Protein AF-M5Q1V8-F1 (afdb_monomer)

Radius of gyration: 12.37 Å; Cα contacts (8 Å, |Δi|>4): 98; chains: 1; bounding box: 28×25×30 Å

Solvent-accessible surface area (backbone atoms only — not comparable to full-atom values): 5813 Å² total; per-residue (Å²): 91,60,54,45,71,62,53,47,55,48,52,55,39,48,74,71,64,39,66,82,48,52,65,60,48,53,49,46,32,58,75,31,59,46,58,69,89,71,67,62,77,78,39,47,67,57,49,54,59,40,64,73,35,61,69,54,38,71,69,47,52,73,68,57,33,35,47,47,48,31,49,45,58,55,45,23,77,81,41,76,62,42,51,62,51,29,46,77,68,43,42,46,52,42,37,52,55,45,48,46,72,75,43,124

Sequence (104 aa):
MIPRNVLRKHIEALEQGRLMAIPELVEDLKRHQSLDFFDWAAWHKEAFRLLAEQKLIGEADRGTTIRLMTFLVRSDQYRPGTLSRAVRKGSFLAVLRRLEHFLS

Foldseek 3Di:
DQALVRLVVLLVCLVVVNPVCVVVVLVSCVVVVLADDDDLVVCVVVLVVCLVDLVSLLVDDLVRLNHNQNNQSVVCVVPPCSVVVSSVVCNNSSSSVSNSVVHD

Structure (mmCIF, N/CA/C/O backbone):
data_AF-M5Q1V8-F1
#
_entry.id   AF-M5Q1V8-F1
#
loop_
_atom_site.group_PDB
_atom_site.id
_atom_site.type_symbol
_atom_site.label_atom_id
_atom_site.label_alt_id
_atom_site.label_comp_id
_atom_site.label_asym_id
_atom_site.label_entity_id
_atom_site.label_seq_id
_atom_site.pdbx_PDB_ins_code
_atom_site.Cartn_x
_atom_site.Cartn_y
_atom_site.Cartn_z
_atom_site.occupancy
_atom_site.B_iso_or_equiv
_atom_site.auth_seq_id
_atom_site.auth_comp_id
_atom_site.auth_asym_id
_atom_site.auth_atom_id
_atom_site.pdbx_PDB_model_num
ATOM 1 N N . MET A 1 1 ? -0.887 -14.396 1.998 1.00 87.25 1 MET A N 1
ATOM 2 C CA . MET A 1 1 ? -1.488 -13.049 1.874 1.00 87.25 1 MET A CA 1
ATOM 3 C C . MET A 1 1 ? -1.970 -12.593 3.242 1.00 87.25 1 MET A C 1
ATOM 5 O O . MET A 1 1 ? -2.426 -13.435 4.009 1.00 87.25 1 MET A O 1
ATOM 9 N N . ILE A 1 2 ? -1.812 -11.307 3.566 1.00 95.75 2 ILE A N 1
ATOM 10 C CA . ILE A 1 2 ? -2.154 -10.718 4.868 1.00 95.75 2 ILE A CA 1
ATOM 11 C C . ILE A 1 2 ? -3.644 -10.933 5.192 1.00 95.75 2 ILE A C 1
ATOM 13 O O . ILE A 1 2 ? -4.478 -10.709 4.313 1.00 95.75 2 ILE A O 1
ATOM 17 N N . PRO A 1 3 ? -4.004 -11.378 6.412 1.00 96.81 3 PRO A N 1
ATOM 18 C CA . PRO A 1 3 ? -5.401 -11.516 6.809 1.00 96.81 3 PRO A CA 1
ATOM 19 C C . PRO A 1 3 ? -6.139 -1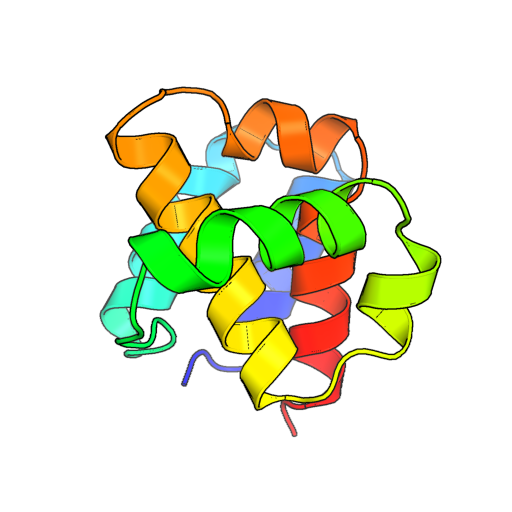0.173 6.795 1.00 96.81 3 PRO A C 1
ATOM 21 O O . PRO A 1 3 ? -5.584 -9.141 7.180 1.00 96.81 3 PRO A O 1
ATOM 24 N N . ARG A 1 4 ? -7.418 -10.185 6.401 1.00 96.75 4 ARG A N 1
ATOM 25 C CA . ARG A 1 4 ? -8.239 -8.971 6.274 1.00 96.75 4 ARG A CA 1
ATOM 26 C C . ARG A 1 4 ? -8.334 -8.169 7.571 1.00 96.75 4 ARG A C 1
ATOM 28 O O . ARG A 1 4 ? -8.186 -6.954 7.550 1.00 96.75 4 ARG A O 1
ATOM 35 N N . ASN A 1 5 ? -8.562 -8.842 8.698 1.00 97.06 5 ASN A N 1
ATOM 36 C CA . ASN A 1 5 ? -8.654 -8.211 10.017 1.00 97.06 5 ASN A CA 1
ATOM 37 C C . ASN A 1 5 ? -7.339 -7.527 10.429 1.00 97.06 5 ASN A C 1
ATOM 39 O O . ASN A 1 5 ? -7.369 -6.443 11.007 1.00 97.06 5 ASN A O 1
ATOM 43 N N . VAL A 1 6 ? -6.195 -8.129 10.090 1.00 97.56 6 VAL A N 1
ATOM 44 C CA . VAL A 1 6 ? -4.870 -7.543 10.336 1.00 97.56 6 VAL A CA 1
ATOM 45 C C . VAL A 1 6 ? -4.671 -6.304 9.465 1.00 97.56 6 VAL A C 1
ATOM 47 O O . VAL A 1 6 ? -4.296 -5.252 9.975 1.00 97.56 6 VAL A O 1
ATOM 50 N N . LEU A 1 7 ? -4.988 -6.383 8.167 1.00 97.75 7 LEU A N 1
ATOM 51 C CA . LEU A 1 7 ? -4.899 -5.227 7.272 1.00 97.75 7 LEU A CA 1
ATOM 52 C C . LEU A 1 7 ? -5.817 -4.079 7.725 1.00 97.75 7 LEU A C 1
ATOM 54 O O . LEU A 1 7 ? -5.385 -2.928 7.751 1.00 97.75 7 LEU A O 1
ATOM 58 N N . ARG A 1 8 ? -7.057 -4.389 8.122 1.00 97.94 8 ARG A N 1
ATOM 59 C CA . ARG A 1 8 ? -8.035 -3.400 8.594 1.00 97.94 8 ARG A CA 1
ATOM 60 C C . ARG A 1 8 ? -7.551 -2.650 9.835 1.00 97.94 8 ARG A C 1
ATOM 62 O O . ARG A 1 8 ? -7.618 -1.426 9.845 1.00 97.94 8 ARG A O 1
ATOM 69 N N . LYS A 1 9 ? -6.973 -3.351 10.820 1.00 98.00 9 LYS A N 1
ATOM 70 C CA . LYS A 1 9 ? -6.345 -2.729 12.005 1.00 98.00 9 LYS A CA 1
ATOM 71 C C . LYS A 1 9 ? -5.323 -1.657 11.599 1.00 98.00 9 LYS A C 1
ATOM 73 O O . LYS A 1 9 ? -5.290 -0.573 12.182 1.00 98.00 9 LYS A O 1
ATOM 78 N N . HIS A 1 10 ? -4.492 -1.948 10.597 1.00 98.25 10 HIS A N 1
ATOM 79 C CA . HIS A 1 10 ? -3.490 -1.002 10.098 1.00 98.25 10 HIS A CA 1
ATOM 80 C C . HIS A 1 10 ? -4.113 0.178 9.353 1.00 98.25 10 HIS A C 1
ATOM 82 O O . HIS A 1 10 ? -3.680 1.311 9.552 1.00 98.25 10 HIS A O 1
ATOM 88 N N . ILE A 1 11 ? -5.140 -0.062 8.531 1.00 98.00 11 ILE A N 1
ATOM 89 C CA . ILE A 1 11 ? -5.887 1.005 7.846 1.00 98.00 11 ILE A CA 1
ATOM 90 C C . ILE A 1 11 ? -6.467 1.985 8.874 1.00 98.00 11 ILE A C 1
ATOM 92 O O . ILE A 1 11 ? -6.185 3.179 8.792 1.00 98.00 11 ILE A O 1
ATOM 96 N N . GLU A 1 12 ? -7.181 1.485 9.883 1.00 98.12 12 GLU A N 1
ATOM 97 C CA . GLU A 1 12 ? -7.798 2.302 10.937 1.00 98.12 12 GLU A CA 1
ATOM 98 C C . GLU A 1 12 ? -6.757 3.119 11.720 1.00 98.12 12 GLU A C 1
ATOM 100 O O . GLU A 1 12 ? -6.950 4.307 11.990 1.00 98.12 12 GLU A O 1
ATOM 105 N N . ALA A 1 13 ? -5.612 2.517 12.059 1.00 97.94 13 ALA A N 1
ATOM 106 C CA . ALA A 1 13 ? -4.533 3.221 12.748 1.00 97.94 13 ALA A CA 1
ATOM 107 C C . ALA A 1 13 ? -3.967 4.379 11.904 1.00 97.94 13 ALA A C 1
ATOM 109 O O . ALA A 1 13 ? -3.729 5.474 12.424 1.00 97.94 13 ALA A O 1
ATOM 110 N N . LEU A 1 14 ? -3.767 4.158 10.603 1.00 97.69 14 LEU A N 1
ATOM 111 C CA . LEU A 1 14 ? -3.248 5.172 9.685 1.00 97.69 14 LEU A CA 1
ATOM 112 C C . LEU A 1 14 ? -4.264 6.288 9.412 1.00 97.69 14 LEU A C 1
ATOM 114 O O . LEU A 1 14 ? -3.866 7.449 9.321 1.00 97.69 14 LEU A O 1
ATOM 118 N N . GLU A 1 15 ? -5.556 5.967 9.339 1.00 96.50 15 GLU A N 1
ATOM 119 C CA . GLU A 1 15 ? -6.646 6.950 9.241 1.00 96.50 15 GLU A CA 1
ATOM 120 C C . GLU A 1 15 ? -6.709 7.866 10.469 1.00 96.50 15 GLU A C 1
ATOM 122 O O . GLU A 1 15 ? -6.969 9.060 10.341 1.00 96.50 15 GLU A O 1
ATOM 127 N N . GLN A 1 16 ? -6.370 7.343 11.649 1.00 96.69 16 GLN A N 1
ATOM 128 C CA . GLN A 1 16 ? -6.228 8.122 12.884 1.00 96.69 16 GLN A CA 1
ATOM 129 C C . GLN A 1 16 ? -4.900 8.898 12.969 1.00 96.69 16 GLN A C 1
ATOM 131 O O . GLN A 1 16 ? -4.570 9.460 14.013 1.00 96.69 16 GLN A O 1
ATOM 136 N N . GLY A 1 17 ? -4.098 8.910 11.900 1.00 93.88 17 GLY A N 1
ATOM 137 C CA . GLY A 1 17 ? -2.827 9.630 11.836 1.00 93.88 17 GLY A CA 1
ATOM 138 C C . GLY A 1 17 ? -1.660 8.942 12.552 1.00 93.88 17 GLY A C 1
ATOM 139 O O . GLY A 1 17 ? -0.594 9.546 12.697 1.00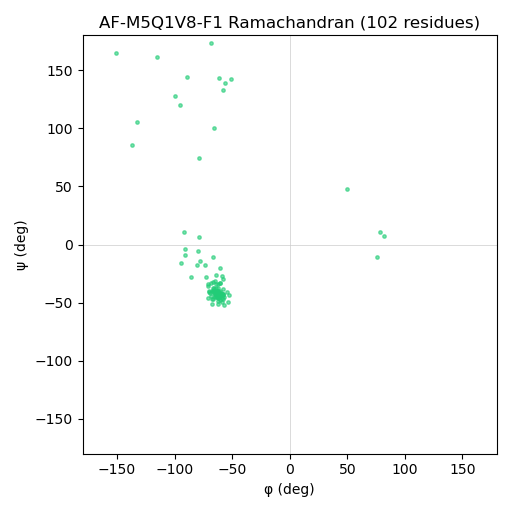 93.88 17 GLY A O 1
ATOM 140 N N . ARG A 1 18 ? -1.802 7.678 12.982 1.00 96.06 18 ARG A N 1
ATOM 141 C CA . ARG A 1 18 ? -0.745 6.938 13.694 1.00 96.06 18 ARG A CA 1
ATOM 142 C C . ARG A 1 18 ? 0.314 6.407 12.725 1.00 96.06 18 ARG A C 1
ATOM 144 O O . ARG A 1 18 ? 0.402 5.212 12.463 1.00 96.06 18 ARG A O 1
ATOM 151 N N . LEU A 1 19 ? 1.175 7.290 12.219 1.00 93.94 19 LEU A N 1
ATOM 152 C CA . LEU A 1 19 ? 2.247 6.922 11.277 1.00 93.94 19 LEU A CA 1
ATOM 153 C C . LEU A 1 19 ? 3.251 5.902 11.848 1.00 93.94 19 LEU A C 1
ATOM 155 O O . LEU A 1 19 ? 3.908 5.199 11.086 1.00 93.94 19 LEU A O 1
ATOM 159 N N . MET A 1 20 ? 3.335 5.771 13.176 1.00 93.00 20 MET A N 1
ATOM 160 C CA . MET A 1 20 ? 4.154 4.752 13.846 1.00 93.00 20 MET A CA 1
ATOM 161 C C . MET A 1 20 ? 3.654 3.315 13.613 1.00 93.00 20 MET A C 1
ATOM 163 O O . MET A 1 20 ? 4.377 2.379 13.928 1.00 93.00 20 MET A O 1
ATOM 167 N N . ALA A 1 21 ? 2.458 3.127 13.041 1.00 94.88 21 ALA A N 1
ATOM 168 C CA . ALA A 1 21 ? 1.954 1.815 12.628 1.00 94.88 21 ALA A CA 1
ATOM 169 C C . ALA A 1 21 ? 2.566 1.320 11.301 1.00 94.88 21 ALA A C 1
ATOM 171 O O . ALA A 1 21 ? 2.460 0.139 10.98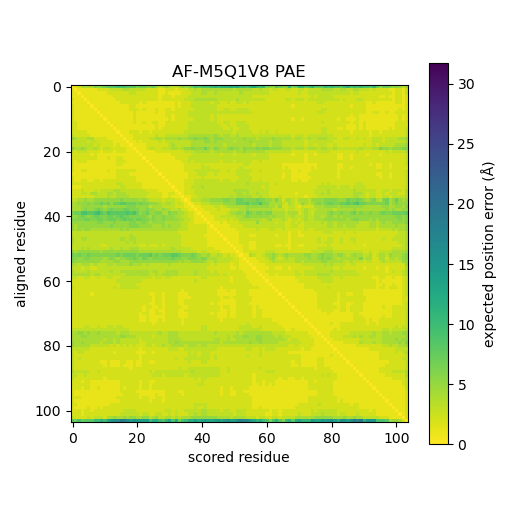0 1.00 94.88 21 ALA A O 1
ATOM 172 N N . ILE A 1 22 ? 3.225 2.191 10.520 1.00 97.00 22 ILE A N 1
ATOM 173 C CA . ILE A 1 22 ? 3.798 1.826 9.211 1.00 97.00 22 ILE A CA 1
ATOM 174 C C . ILE A 1 22 ? 4.809 0.668 9.316 1.00 97.00 22 ILE A C 1
ATOM 176 O O . ILE A 1 22 ? 4.689 -0.267 8.524 1.00 97.00 22 ILE A O 1
ATOM 180 N N . PRO A 1 23 ? 5.778 0.666 10.255 1.00 97.06 23 PRO A N 1
ATOM 181 C CA . PRO A 1 23 ? 6.714 -0.449 10.381 1.00 97.06 23 PRO A CA 1
ATOM 182 C C . PRO A 1 23 ? 6.020 -1.775 10.716 1.00 97.06 23 PRO A C 1
ATOM 184 O O . PRO A 1 23 ? 6.355 -2.791 10.116 1.00 97.06 23 PRO A O 1
ATOM 187 N N . GLU A 1 24 ? 5.021 -1.766 11.608 1.00 97.38 24 GLU A N 1
ATOM 188 C CA . GLU A 1 24 ? 4.247 -2.967 11.967 1.00 97.38 24 GLU A CA 1
ATOM 189 C C . GLU A 1 24 ? 3.498 -3.520 10.744 1.00 97.38 24 GLU A C 1
ATOM 191 O O . GLU A 1 24 ? 3.588 -4.711 10.451 1.00 97.38 24 GLU A O 1
ATOM 196 N N . LEU A 1 25 ? 2.853 -2.645 9.961 1.00 97.56 25 LEU A N 1
ATOM 197 C CA . LEU A 1 25 ? 2.210 -3.022 8.701 1.00 97.56 25 LEU A CA 1
ATOM 198 C C . LEU A 1 25 ? 3.207 -3.641 7.711 1.00 97.56 25 LEU A C 1
ATOM 200 O O . LEU A 1 25 ? 2.909 -4.661 7.094 1.00 97.56 25 LEU A O 1
ATOM 204 N N . VAL A 1 26 ? 4.387 -3.038 7.536 1.00 97.19 26 VAL A N 1
ATOM 205 C CA . VAL A 1 26 ? 5.414 -3.557 6.617 1.00 97.19 26 VAL A CA 1
ATOM 206 C C . VAL A 1 26 ? 5.890 -4.944 7.050 1.00 97.19 26 VAL A C 1
ATOM 208 O O . VAL A 1 26 ? 6.058 -5.819 6.197 1.00 97.19 26 VAL A O 1
ATOM 211 N N . GLU A 1 27 ? 6.074 -5.169 8.349 1.00 97.50 27 GLU A N 1
ATOM 212 C CA . GLU A 1 27 ? 6.449 -6.482 8.874 1.00 97.50 27 GLU A CA 1
ATOM 213 C C . GLU A 1 27 ? 5.339 -7.522 8.691 1.00 97.50 27 GLU A C 1
ATOM 215 O O . GLU A 1 27 ? 5.627 -8.638 8.258 1.00 97.50 27 GLU A O 1
ATOM 220 N N . ASP A 1 28 ? 4.070 -7.169 8.899 1.00 98.00 28 ASP A N 1
ATOM 221 C CA . ASP A 1 28 ? 2.955 -8.085 8.629 1.00 98.00 28 ASP A CA 1
ATOM 222 C C . ASP A 1 28 ? 2.827 -8.411 7.130 1.00 98.00 28 ASP A C 1
ATOM 224 O O . ASP A 1 28 ? 2.620 -9.569 6.753 1.00 98.00 28 ASP A O 1
ATOM 228 N N . LEU A 1 29 ? 3.020 -7.426 6.246 1.00 96.81 29 LEU A N 1
ATOM 229 C CA . LEU A 1 29 ? 3.030 -7.647 4.796 1.00 96.81 29 LEU A CA 1
ATOM 230 C C . LEU A 1 29 ? 4.126 -8.637 4.379 1.00 96.81 29 LEU A C 1
ATOM 232 O O . LEU A 1 29 ? 3.861 -9.520 3.557 1.00 96.81 29 LEU A O 1
ATOM 236 N N . LYS A 1 30 ? 5.328 -8.529 4.963 1.00 95.44 30 LYS A N 1
ATOM 237 C CA . LYS A 1 30 ? 6.433 -9.477 4.741 1.00 95.44 30 LYS A CA 1
ATOM 238 C C . LYS A 1 30 ? 6.123 -10.854 5.325 1.00 95.44 30 LYS A C 1
ATOM 240 O O . LYS A 1 30 ? 6.217 -11.846 4.605 1.00 95.44 30 LYS A O 1
ATOM 245 N N . ARG A 1 31 ? 5.711 -10.920 6.597 1.00 97.31 31 ARG A N 1
ATOM 246 C CA . ARG A 1 31 ? 5.393 -12.166 7.317 1.00 97.31 31 ARG A CA 1
ATOM 247 C C . ARG A 1 31 ? 4.357 -12.999 6.571 1.00 97.31 31 ARG A C 1
ATOM 249 O O . ARG A 1 31 ? 4.486 -14.214 6.484 1.00 97.31 31 ARG A O 1
ATOM 256 N N . HIS A 1 32 ? 3.347 -12.343 6.006 1.00 96.06 32 HIS A N 1
ATOM 257 C CA . HIS A 1 32 ? 2.274 -13.004 5.270 1.00 96.06 32 HIS A CA 1
ATOM 258 C C . HIS A 1 32 ? 2.527 -13.136 3.762 1.00 96.06 32 HIS A C 1
ATOM 260 O O . HIS A 1 32 ? 1.589 -13.483 3.033 1.00 96.06 32 HIS A O 1
ATOM 266 N N . GLN A 1 33 ? 3.750 -12.850 3.293 1.00 94.50 33 GLN A N 1
ATOM 267 C CA . GLN A 1 33 ? 4.151 -12.940 1.883 1.00 94.50 33 GLN A CA 1
ATOM 268 C C . GLN A 1 33 ? 3.162 -12.212 0.957 1.00 94.50 33 GLN A C 1
ATOM 270 O O . GLN A 1 33 ? 2.645 -12.766 -0.008 1.00 94.50 33 GLN A O 1
ATOM 275 N N . SER A 1 34 ? 2.811 -10.978 1.322 1.00 93.56 34 SER A N 1
ATOM 276 C CA . SER A 1 34 ? 1.852 -10.158 0.563 1.00 93.56 34 SER A CA 1
ATOM 277 C C . SER A 1 34 ? 2.526 -9.284 -0.490 1.00 93.56 34 SER A C 1
ATOM 279 O O . SER A 1 34 ? 1.837 -8.661 -1.288 1.00 93.56 34 SER A O 1
ATOM 281 N N . LEU A 1 35 ? 3.857 -9.217 -0.470 1.00 93.69 35 LEU A N 1
ATOM 282 C CA . LEU A 1 35 ? 4.670 -8.483 -1.433 1.00 93.69 35 LEU A CA 1
ATOM 283 C C . LEU A 1 35 ? 5.019 -9.394 -2.612 1.00 93.69 35 LEU A C 1
ATOM 285 O O . LEU A 1 35 ? 5.256 -10.583 -2.411 1.00 93.69 35 LEU A O 1
ATOM 289 N N . ASP A 1 36 ? 5.078 -8.827 -3.814 1.00 91.50 36 ASP A N 1
ATOM 290 C CA . ASP A 1 36 ? 5.295 -9.579 -5.056 1.00 91.50 36 ASP A CA 1
ATOM 291 C C . ASP A 1 36 ? 6.627 -9.227 -5.741 1.00 91.50 36 ASP A C 1
ATOM 293 O O . ASP A 1 36 ? 7.227 -8.177 -5.494 1.00 91.50 36 ASP A O 1
ATOM 297 N N . PHE A 1 37 ? 7.085 -10.095 -6.638 1.00 89.50 37 PHE A N 1
ATOM 298 C CA . PHE A 1 37 ? 8.222 -9.836 -7.513 1.00 89.50 37 PHE A CA 1
ATOM 299 C C . PHE A 1 37 ? 7.734 -9.407 -8.898 1.00 89.50 37 PHE A C 1
ATOM 301 O O . PHE A 1 37 ? 6.939 -10.078 -9.544 1.00 89.50 37 PHE A O 1
ATOM 308 N N . PHE A 1 38 ? 8.242 -8.278 -9.381 1.00 90.31 38 PHE A N 1
ATOM 309 C CA . PHE A 1 38 ? 7.966 -7.766 -10.722 1.00 90.31 38 PHE A CA 1
ATOM 310 C C . PHE A 1 38 ? 9.164 -6.954 -11.221 1.00 90.31 38 PHE A C 1
ATOM 312 O O . PHE A 1 38 ? 10.030 -6.566 -10.429 1.00 90.31 38 PHE A O 1
ATOM 319 N N . ASP A 1 39 ? 9.203 -6.680 -12.528 1.00 91.62 39 ASP A N 1
ATOM 320 C CA . ASP A 1 39 ? 10.204 -5.789 -13.114 1.00 91.62 39 ASP A CA 1
ATOM 321 C C . ASP A 1 39 ? 9.999 -4.363 -12.595 1.00 91.62 39 ASP A C 1
ATOM 323 O O . ASP A 1 39 ? 9.130 -3.607 -13.036 1.00 91.62 39 ASP A O 1
ATOM 327 N N . TRP A 1 40 ? 10.821 -4.011 -11.614 1.00 87.56 40 TRP A N 1
ATOM 328 C CA . TRP A 1 40 ? 10.760 -2.733 -10.932 1.00 87.56 40 TRP A CA 1
ATOM 329 C C . TRP A 1 40 ? 11.032 -1.549 -11.861 1.00 87.56 40 TRP A C 1
ATOM 331 O O . TRP A 1 40 ? 10.385 -0.506 -11.744 1.00 87.56 40 TRP A O 1
ATOM 341 N N . ALA A 1 41 ? 11.998 -1.701 -12.770 1.00 87.38 41 ALA A N 1
ATOM 342 C CA . ALA A 1 41 ? 12.423 -0.630 -13.658 1.00 87.38 41 ALA A CA 1
ATOM 343 C C . ALA A 1 41 ? 11.337 -0.346 -14.699 1.00 87.38 41 ALA A C 1
ATOM 345 O O . ALA A 1 41 ? 10.946 0.810 -14.877 1.00 87.38 41 ALA A O 1
ATOM 346 N N . ALA A 1 42 ? 10.785 -1.399 -15.307 1.00 90.38 42 ALA A N 1
ATOM 347 C CA . ALA A 1 42 ? 9.688 -1.272 -16.261 1.00 90.38 42 ALA A CA 1
ATOM 348 C C . ALA A 1 42 ? 8.410 -0.717 -15.608 1.00 90.38 42 ALA A C 1
ATOM 350 O O . ALA A 1 42 ? 7.667 0.042 -16.233 1.00 90.38 42 ALA A O 1
ATOM 351 N N . TRP A 1 43 ? 8.160 -1.047 -14.337 1.00 93.00 43 TRP A N 1
ATOM 352 C CA . TRP A 1 43 ? 6.932 -0.649 -13.646 1.00 93.00 43 TRP A CA 1
ATOM 353 C C . TRP A 1 43 ? 6.933 0.785 -13.110 1.00 93.00 43 TRP A C 1
ATOM 355 O O . TRP A 1 43 ? 5.871 1.339 -12.830 1.00 93.00 43 TRP A O 1
ATOM 365 N N . HIS A 1 44 ? 8.102 1.415 -12.977 1.00 91.38 44 HIS A N 1
ATOM 366 C CA . HIS A 1 44 ? 8.233 2.732 -12.354 1.00 91.38 44 HIS A CA 1
ATOM 367 C C . HIS A 1 44 ? 7.292 3.769 -12.991 1.00 91.38 44 HIS A C 1
ATOM 369 O O . HIS A 1 44 ? 6.525 4.419 -12.285 1.00 91.38 44 HIS A O 1
ATOM 375 N N . LYS A 1 45 ? 7.274 3.884 -14.328 1.00 92.81 45 LYS A N 1
ATOM 376 C CA . LYS A 1 45 ? 6.415 4.851 -15.041 1.00 92.81 45 LYS A CA 1
ATOM 377 C C . LYS A 1 45 ? 4.928 4.653 -14.728 1.00 92.81 45 LYS A C 1
ATOM 379 O O . LYS A 1 45 ? 4.219 5.628 -14.485 1.00 92.81 45 LYS A O 1
ATOM 384 N N . GLU A 1 46 ? 4.478 3.403 -14.701 1.00 94.12 46 GLU A N 1
ATOM 385 C CA . GLU A 1 46 ? 3.083 3.062 -14.432 1.00 94.12 46 GLU A CA 1
ATOM 386 C C . GLU A 1 46 ? 2.704 3.322 -12.970 1.00 94.12 46 GLU A C 1
ATOM 388 O O . GLU A 1 46 ? 1.656 3.904 -12.692 1.00 94.12 46 GLU A O 1
ATOM 393 N N . ALA A 1 47 ? 3.596 3.004 -12.027 1.00 94.69 47 ALA A N 1
ATOM 394 C CA . ALA A 1 47 ? 3.385 3.314 -10.617 1.00 94.69 47 ALA A CA 1
ATOM 395 C C . ALA A 1 47 ? 3.199 4.823 -10.384 1.00 94.69 47 ALA A C 1
ATOM 397 O O . ALA A 1 47 ? 2.279 5.218 -9.672 1.00 94.69 47 ALA A O 1
ATOM 398 N N . PHE A 1 48 ? 4.011 5.683 -11.012 1.00 93.06 48 PHE A N 1
ATOM 399 C CA . PHE A 1 48 ? 3.845 7.138 -10.890 1.00 93.06 48 PHE A CA 1
ATOM 400 C C . PHE A 1 48 ? 2.526 7.638 -11.480 1.00 93.06 48 PHE A C 1
ATOM 402 O O . PHE A 1 48 ? 1.888 8.490 -10.863 1.00 93.06 48 PHE A O 1
ATOM 409 N N . ARG A 1 49 ? 2.098 7.092 -12.626 1.00 94.38 49 ARG A N 1
ATOM 410 C CA . ARG A 1 49 ? 0.803 7.420 -13.238 1.00 94.38 49 ARG A CA 1
ATOM 411 C C . ARG A 1 49 ? -0.352 7.110 -12.283 1.00 94.38 49 ARG A C 1
ATOM 413 O O . ARG A 1 49 ? -1.186 7.970 -12.030 1.00 94.38 49 ARG A O 1
ATOM 420 N N . LEU A 1 50 ? -0.364 5.908 -11.708 1.00 95.12 50 LEU A N 1
ATOM 421 C CA . LEU A 1 50 ? -1.407 5.467 -10.777 1.00 95.12 50 LEU A CA 1
ATOM 422 C C . LEU A 1 50 ? -1.371 6.241 -9.448 1.00 95.12 50 LEU A C 1
ATOM 424 O O . LEU A 1 50 ? -2.412 6.602 -8.912 1.00 95.12 50 LEU A O 1
ATOM 428 N N . LEU A 1 51 ? -0.181 6.534 -8.913 1.00 93.00 51 LEU A N 1
ATOM 429 C CA . LEU A 1 51 ? -0.025 7.264 -7.647 1.00 93.00 51 LEU A CA 1
ATOM 430 C C . LEU A 1 51 ? -0.343 8.762 -7.754 1.00 93.00 51 LEU A C 1
ATOM 432 O O . LEU A 1 51 ? -0.544 9.403 -6.719 1.00 93.00 51 LEU A O 1
ATOM 436 N N . ALA A 1 52 ? -0.374 9.319 -8.967 1.00 91.00 52 ALA A N 1
ATOM 437 C CA . ALA A 1 52 ? -0.789 10.697 -9.210 1.00 91.00 52 ALA A CA 1
ATOM 438 C C . ALA A 1 52 ? -2.309 10.886 -9.056 1.00 91.00 52 ALA A C 1
ATOM 440 O O . ALA A 1 52 ? -2.746 11.967 -8.668 1.00 91.00 52 ALA A O 1
ATOM 441 N N . GLU A 1 53 ? -3.107 9.839 -9.293 1.00 89.19 53 GLU A N 1
ATOM 442 C CA . GLU A 1 53 ? -4.570 9.914 -9.301 1.00 89.19 53 GLU A CA 1
ATOM 443 C C . GLU A 1 53 ? -5.200 8.780 -8.481 1.00 89.19 53 GLU A C 1
ATOM 445 O O . GLU A 1 53 ? -5.297 7.636 -8.923 1.00 89.19 53 GLU A O 1
ATOM 450 N N . GLN A 1 54 ? -5.719 9.101 -7.288 1.00 86.62 54 GLN A N 1
ATOM 451 C CA . GLN A 1 54 ? -6.323 8.100 -6.391 1.00 86.62 54 GLN A CA 1
ATOM 452 C C . GLN A 1 54 ? -7.485 7.323 -7.029 1.00 86.62 54 GLN A C 1
ATOM 454 O O . GLN A 1 54 ? -7.700 6.160 -6.689 1.00 86.62 54 GLN A O 1
ATOM 459 N N . LYS A 1 55 ? -8.216 7.936 -7.970 1.00 90.56 55 LYS A N 1
ATOM 460 C CA . LYS A 1 55 ? -9.301 7.271 -8.702 1.00 90.56 55 LYS A CA 1
ATOM 461 C C . LYS A 1 55 ? -8.799 6.032 -9.452 1.00 90.56 55 LYS A C 1
ATOM 463 O O . LYS A 1 55 ? -9.428 4.983 -9.369 1.00 90.56 55 LYS A O 1
ATOM 468 N N . LEU A 1 56 ? -7.631 6.124 -10.092 1.00 93.62 56 LEU A N 1
ATOM 469 C CA . LEU A 1 56 ? -7.030 5.009 -10.826 1.00 93.62 56 LEU A CA 1
ATOM 470 C C . LEU A 1 56 ? -6.655 3.843 -9.902 1.00 93.62 56 LEU A C 1
ATOM 472 O O . LEU A 1 56 ? -6.734 2.683 -10.296 1.00 93.62 56 LEU A O 1
ATOM 476 N N . ILE A 1 57 ? -6.288 4.137 -8.651 1.00 96.06 57 ILE A N 1
ATOM 477 C CA . ILE A 1 57 ? -6.014 3.112 -7.635 1.00 96.06 57 ILE A CA 1
ATOM 478 C C . ILE A 1 57 ? -7.301 2.354 -7.281 1.00 96.06 57 ILE A C 1
ATOM 480 O O . ILE A 1 57 ? -7.268 1.138 -7.118 1.00 96.06 57 ILE A O 1
ATOM 484 N N . GLY A 1 58 ? -8.439 3.049 -7.194 1.00 93.81 58 GLY A N 1
ATOM 485 C CA . GLY A 1 58 ? -9.738 2.435 -6.897 1.00 93.81 58 GLY A CA 1
ATOM 486 C C . GLY A 1 58 ? -10.223 1.451 -7.967 1.00 93.81 58 GLY A C 1
ATOM 487 O O . GLY A 1 58 ? -10.952 0.514 -7.650 1.00 93.81 58 GLY A O 1
ATOM 488 N N . GLU A 1 59 ? -9.785 1.631 -9.213 1.00 95.00 59 GLU A N 1
ATOM 489 C CA . GLU A 1 59 ? -10.146 0.789 -10.361 1.00 95.00 59 GLU A CA 1
ATOM 490 C C . GLU A 1 59 ? -9.125 -0.335 -10.621 1.00 95.00 59 GLU A C 1
ATOM 492 O O . GLU A 1 59 ? -9.446 -1.317 -11.288 1.00 95.00 59 GLU A O 1
ATOM 497 N N . ALA A 1 60 ? -7.918 -0.241 -10.050 1.00 96.69 60 ALA A N 1
ATOM 498 C CA . ALA A 1 60 ? -6.831 -1.194 -10.264 1.00 96.69 60 ALA A CA 1
ATOM 499 C C . ALA A 1 60 ? -7.235 -2.638 -9.927 1.00 96.69 60 ALA A C 1
ATOM 501 O O . ALA A 1 60 ? -7.891 -2.896 -8.916 1.00 96.69 60 ALA A O 1
ATOM 502 N N . ASP A 1 61 ? -6.818 -3.607 -10.739 1.00 97.06 61 ASP A N 1
ATOM 503 C CA . ASP A 1 61 ? -7.012 -5.024 -10.427 1.00 97.06 61 ASP A CA 1
ATOM 504 C C . ASP A 1 61 ? -6.151 -5.473 -9.225 1.00 97.06 61 ASP A C 1
ATOM 506 O O . ASP A 1 61 ? -5.306 -4.732 -8.702 1.00 97.06 61 ASP A O 1
ATOM 510 N N . ARG A 1 62 ? -6.358 -6.714 -8.772 1.00 96.06 62 ARG A N 1
ATOM 511 C CA . ARG A 1 62 ? -5.634 -7.291 -7.630 1.00 96.06 62 ARG A CA 1
ATOM 512 C C . ARG A 1 62 ? -4.118 -7.319 -7.838 1.00 96.06 62 ARG A C 1
ATOM 514 O O . ARG A 1 62 ? -3.386 -6.975 -6.913 1.00 96.06 62 ARG A O 1
ATOM 521 N N . GLY A 1 63 ? -3.642 -7.708 -9.018 1.00 95.69 63 GLY A N 1
ATOM 522 C CA . GLY A 1 63 ? -2.211 -7.776 -9.320 1.00 95.69 63 GLY A CA 1
ATOM 523 C C . GLY A 1 63 ? -1.574 -6.389 -9.332 1.00 95.69 63 GLY A C 1
ATOM 524 O O . GLY A 1 63 ? -0.569 -6.158 -8.663 1.00 95.69 63 GLY A O 1
ATOM 525 N N . THR A 1 64 ? -2.208 -5.433 -10.007 1.00 96.81 64 THR A N 1
ATOM 526 C CA . THR A 1 64 ? -1.797 -4.023 -10.035 1.00 96.81 64 THR A CA 1
ATOM 527 C C . THR A 1 64 ? -1.754 -3.425 -8.625 1.00 96.81 64 THR A C 1
ATOM 529 O O . THR A 1 64 ? -0.785 -2.757 -8.260 1.00 96.81 64 THR A O 1
ATOM 532 N N . THR A 1 65 ? -2.751 -3.727 -7.792 1.00 97.31 65 THR A N 1
ATOM 533 C CA . THR A 1 65 ? -2.815 -3.273 -6.393 1.00 97.31 65 THR A CA 1
ATOM 534 C C . THR A 1 65 ? -1.664 -3.836 -5.555 1.00 97.31 65 THR A C 1
ATOM 536 O O . THR A 1 65 ? -1.002 -3.088 -4.832 1.00 97.31 65 THR A O 1
ATOM 539 N N . ILE A 1 66 ? -1.371 -5.134 -5.682 1.00 96.69 66 ILE A N 1
ATOM 540 C CA . ILE A 1 66 ? -0.248 -5.781 -4.987 1.00 96.69 66 ILE A CA 1
ATOM 541 C C . ILE A 1 66 ? 1.093 -5.191 -5.446 1.00 96.69 66 ILE A C 1
ATOM 543 O O . ILE A 1 66 ? 1.959 -4.907 -4.611 1.00 96.69 66 ILE A O 1
ATOM 547 N N . ARG A 1 67 ? 1.265 -4.935 -6.750 1.00 97.19 67 ARG A N 1
ATOM 548 C CA . ARG A 1 67 ? 2.476 -4.288 -7.280 1.00 97.19 67 ARG A CA 1
ATOM 549 C C . ARG A 1 67 ? 2.632 -2.861 -6.776 1.00 97.19 67 ARG A C 1
ATOM 551 O O . ARG A 1 67 ? 3.735 -2.497 -6.391 1.00 97.19 67 ARG A O 1
ATOM 558 N N . LEU A 1 68 ? 1.562 -2.063 -6.726 1.00 96.81 68 LEU A N 1
ATOM 559 C CA . LEU A 1 68 ? 1.596 -0.704 -6.165 1.00 96.81 68 LEU A CA 1
ATOM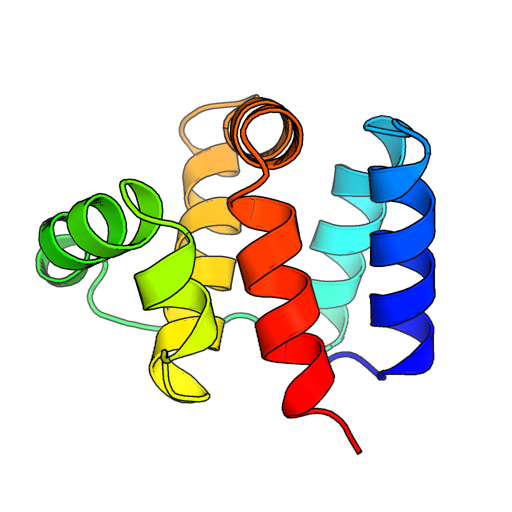 560 C C . LEU A 1 68 ? 1.981 -0.703 -4.685 1.00 96.81 68 LEU A C 1
ATOM 562 O O . LEU A 1 68 ? 2.832 0.078 -4.259 1.00 96.81 68 LEU A O 1
ATOM 566 N N . MET A 1 69 ? 1.378 -1.596 -3.907 1.00 96.75 69 MET A N 1
ATOM 567 C CA . MET A 1 69 ? 1.678 -1.763 -2.489 1.00 96.75 69 MET A CA 1
ATOM 568 C C . MET A 1 69 ? 3.144 -2.162 -2.283 1.00 96.75 69 MET A C 1
ATOM 570 O O . MET A 1 69 ? 3.867 -1.509 -1.530 1.00 96.75 69 MET A O 1
ATOM 574 N N . THR A 1 70 ? 3.622 -3.145 -3.046 1.00 96.62 70 THR A N 1
ATOM 575 C CA . THR A 1 70 ? 5.031 -3.553 -3.037 1.00 96.62 70 THR A CA 1
ATOM 576 C C . THR A 1 70 ? 5.961 -2.428 -3.488 1.00 96.62 70 THR A C 1
ATOM 578 O O . THR A 1 70 ? 7.019 -2.223 -2.887 1.00 96.62 70 THR A O 1
ATOM 581 N N . PHE A 1 71 ? 5.563 -1.665 -4.508 1.00 96.44 71 PHE A N 1
ATOM 582 C CA . PHE A 1 71 ? 6.306 -0.516 -5.011 1.00 96.44 71 PHE A CA 1
ATOM 583 C C . PHE A 1 71 ? 6.488 0.556 -3.936 1.00 96.44 71 PHE A C 1
ATOM 585 O O . PHE A 1 71 ? 7.583 1.079 -3.744 1.00 96.44 71 PHE A O 1
ATOM 592 N N . LEU A 1 72 ? 5.444 0.868 -3.178 1.00 95.88 72 LEU A N 1
ATOM 593 C CA . LEU A 1 72 ? 5.539 1.839 -2.092 1.00 95.88 72 LEU A CA 1
ATOM 594 C C . LEU A 1 72 ? 6.405 1.324 -0.935 1.00 95.88 72 LEU A C 1
ATOM 596 O O . LEU A 1 72 ? 7.276 2.057 -0.466 1.00 95.88 72 LEU A O 1
ATOM 600 N N . VAL A 1 73 ? 6.228 0.062 -0.525 1.00 95.69 73 VAL A N 1
ATOM 601 C CA . VAL A 1 73 ? 7.005 -0.539 0.575 1.00 95.69 73 VAL A CA 1
ATOM 602 C C . VAL A 1 73 ? 8.495 -0.592 0.252 1.00 95.69 73 VAL A C 1
ATOM 604 O O . VAL A 1 73 ? 9.321 -0.168 1.057 1.00 95.69 73 VAL A O 1
ATOM 607 N N . ARG A 1 74 ? 8.867 -1.077 -0.936 1.00 94.38 74 ARG A N 1
ATOM 608 C CA . ARG A 1 74 ? 10.278 -1.140 -1.339 1.00 94.38 74 ARG A CA 1
ATOM 609 C C . ARG A 1 74 ? 10.856 0.250 -1.615 1.00 94.38 74 ARG A C 1
ATOM 611 O O . ARG A 1 74 ? 12.009 0.486 -1.276 1.00 94.38 74 ARG A O 1
ATOM 618 N N . SER A 1 75 ? 10.073 1.196 -2.145 1.00 94.69 75 SER A N 1
ATOM 619 C CA . SER A 1 75 ? 10.539 2.581 -2.327 1.00 94.69 75 SER A CA 1
ATOM 620 C C . SER A 1 75 ? 10.924 3.244 -1.007 1.00 94.69 75 SER A C 1
ATOM 622 O O . SER A 1 75 ? 11.862 4.036 -0.984 1.00 94.69 75 SER A O 1
ATOM 624 N N . ASP A 1 76 ? 10.245 2.914 0.093 1.00 95.44 76 ASP A N 1
ATOM 625 C CA . ASP A 1 76 ? 10.567 3.440 1.423 1.00 95.44 76 ASP A CA 1
ATOM 626 C C . ASP A 1 76 ? 11.922 2.957 1.950 1.00 95.44 76 ASP A C 1
ATOM 628 O O . ASP A 1 76 ? 12.623 3.720 2.606 1.00 95.44 76 ASP A O 1
ATOM 632 N N . GLN A 1 77 ? 12.339 1.740 1.585 1.00 89.94 77 GLN A N 1
ATOM 633 C CA . GLN A 1 77 ? 13.658 1.201 1.941 1.00 89.94 77 GLN A CA 1
ATOM 634 C C . GLN A 1 77 ? 14.795 1.987 1.273 1.00 89.94 77 GLN A C 1
ATOM 636 O O . GLN A 1 77 ? 15.830 2.218 1.890 1.00 89.94 77 GLN A O 1
ATOM 641 N N . TYR A 1 78 ? 14.600 2.422 0.023 1.00 90.69 78 TYR A N 1
ATOM 642 C CA . TYR A 1 78 ? 15.590 3.219 -0.714 1.00 90.69 78 TYR A CA 1
ATOM 643 C C . TYR A 1 78 ? 15.478 4.722 -0.440 1.00 90.69 78 TYR A C 1
ATOM 645 O O . TYR A 1 78 ? 16.452 5.460 -0.574 1.00 90.69 78 TYR A O 1
ATOM 653 N N . ARG A 1 79 ? 14.275 5.200 -0.110 1.00 92.88 79 ARG A N 1
ATOM 654 C CA . ARG A 1 79 ? 13.969 6.608 0.159 1.00 92.88 79 ARG A CA 1
ATOM 655 C C . ARG A 1 79 ? 13.069 6.699 1.391 1.00 92.88 79 ARG A C 1
ATOM 657 O O . ARG A 1 79 ? 11.845 6.790 1.226 1.00 92.88 79 ARG A O 1
ATOM 664 N N . PRO A 1 80 ? 13.652 6.730 2.601 1.00 93.56 80 PRO A N 1
ATOM 665 C CA . PRO A 1 80 ? 12.890 6.790 3.841 1.00 93.56 80 PRO A CA 1
ATOM 666 C C . PRO A 1 80 ? 11.843 7.914 3.863 1.00 93.56 80 PRO A C 1
ATOM 668 O O . PRO A 1 80 ? 12.036 9.015 3.325 1.00 93.56 80 PRO A O 1
ATOM 671 N N . GLY A 1 81 ? 10.692 7.618 4.468 1.00 94.81 81 GLY A N 1
ATOM 672 C CA . GLY A 1 81 ? 9.557 8.537 4.581 1.00 94.81 81 GLY A CA 1
ATOM 673 C C . GLY A 1 81 ? 8.662 8.597 3.339 1.00 94.81 81 GLY A C 1
ATOM 674 O O . GLY A 1 81 ? 7.753 9.427 3.277 1.00 94.81 81 GLY A O 1
ATOM 675 N N . THR A 1 82 ? 8.885 7.734 2.349 1.00 95.62 82 THR A N 1
ATOM 676 C CA . THR A 1 82 ? 8.002 7.566 1.190 1.00 95.62 82 THR A CA 1
ATOM 677 C C . THR A 1 82 ? 6.619 7.092 1.611 1.00 95.62 82 THR A C 1
ATOM 679 O O . THR A 1 82 ? 5.637 7.705 1.190 1.00 95.62 82 THR A O 1
ATOM 682 N N . LEU A 1 83 ? 6.522 6.095 2.4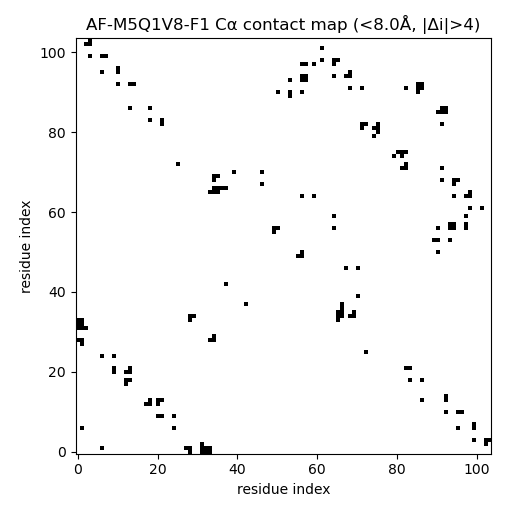95 1.00 97.00 83 LEU A N 1
ATOM 683 C CA . LEU A 1 83 ? 5.234 5.622 3.011 1.00 97.00 83 LEU A CA 1
ATOM 684 C C . LEU A 1 83 ? 4.531 6.705 3.827 1.00 97.00 83 LEU A C 1
ATOM 686 O O . LEU A 1 83 ? 3.365 6.990 3.574 1.00 97.00 83 LEU A O 1
ATOM 690 N N . SER A 1 84 ? 5.244 7.397 4.718 1.00 96.94 84 SER A N 1
ATOM 691 C CA . SER A 1 84 ? 4.678 8.510 5.494 1.00 96.94 84 SER A CA 1
ATOM 692 C C . SER A 1 84 ? 4.116 9.618 4.598 1.00 96.94 84 SER A C 1
ATOM 694 O O . SER A 1 84 ? 3.019 10.122 4.843 1.00 96.94 84 SER A O 1
ATOM 696 N N . ARG A 1 85 ? 4.827 9.987 3.522 1.00 96.19 85 ARG A N 1
ATOM 697 C CA . ARG A 1 85 ? 4.326 10.945 2.521 1.00 96.19 85 ARG A CA 1
ATOM 698 C C . ARG A 1 85 ? 3.108 10.402 1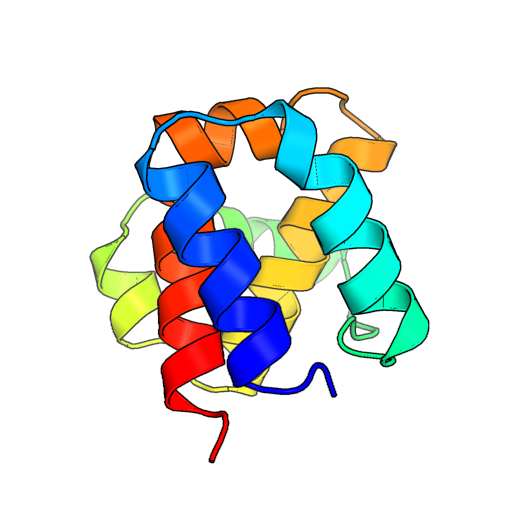.772 1.00 96.19 85 ARG A C 1
ATOM 700 O O . ARG A 1 85 ? 2.161 11.152 1.553 1.00 96.19 85 ARG A O 1
ATOM 707 N N . ALA A 1 86 ? 3.119 9.130 1.385 1.00 95.81 86 ALA A N 1
ATOM 708 C CA . ALA A 1 86 ? 2.020 8.497 0.660 1.00 95.81 86 ALA A CA 1
ATOM 709 C C . ALA A 1 86 ? 0.754 8.333 1.525 1.00 95.81 86 ALA A C 1
ATOM 711 O O . ALA A 1 86 ? -0.350 8.496 1.012 1.00 95.81 86 ALA A O 1
ATOM 712 N N . VAL A 1 87 ? 0.896 8.099 2.836 1.00 96.69 87 VAL A N 1
ATOM 713 C CA . VAL A 1 87 ? -0.219 8.142 3.800 1.00 96.69 87 VAL A CA 1
ATOM 714 C C . VAL A 1 87 ? -0.812 9.543 3.854 1.00 96.69 87 VAL A C 1
ATOM 716 O O . VAL A 1 87 ? -2.010 9.699 3.646 1.00 96.69 87 VAL A O 1
ATOM 719 N N . ARG A 1 88 ? 0.019 10.578 4.048 1.00 95.12 88 ARG A N 1
ATOM 720 C CA . ARG A 1 88 ? -0.451 11.977 4.105 1.00 95.12 88 ARG A CA 1
ATOM 721 C C . ARG A 1 88 ? -1.143 12.429 2.817 1.00 95.12 88 ARG A C 1
ATOM 723 O O . ARG A 1 88 ? -2.071 13.222 2.873 1.00 95.12 88 ARG A O 1
ATOM 730 N N . LYS A 1 89 ? -0.701 11.923 1.662 1.00 93.75 89 LYS A N 1
ATOM 731 C CA . LYS A 1 89 ? -1.327 12.174 0.353 1.00 93.75 89 LYS A CA 1
ATOM 732 C C . LYS A 1 89 ? -2.568 11.314 0.084 1.00 93.75 89 LYS A C 1
ATOM 734 O O . LYS A 1 89 ? -3.181 11.474 -0.966 1.00 93.75 89 LYS A O 1
ATOM 739 N N . GLY A 1 90 ? -2.900 10.368 0.962 1.00 94.38 90 GLY A N 1
ATOM 740 C CA . GLY A 1 90 ? -4.008 9.422 0.806 1.00 94.38 90 GLY A CA 1
ATOM 741 C C . GLY A 1 90 ? -3.759 8.276 -0.181 1.00 94.38 90 GLY A C 1
ATOM 742 O O . GLY A 1 90 ? -4.520 7.312 -0.188 1.00 94.38 90 GLY A O 1
ATOM 743 N N . SER A 1 91 ? -2.685 8.314 -0.978 1.00 95.62 91 SER A N 1
ATOM 744 C CA . SER A 1 91 ? -2.414 7.290 -1.993 1.00 95.62 91 SER A CA 1
ATOM 745 C C . SER A 1 91 ? -2.094 5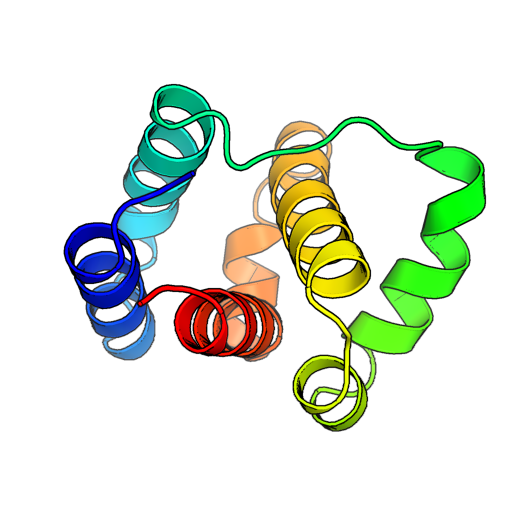.924 -1.387 1.00 95.62 91 SER A C 1
ATOM 747 O O . SER A 1 91 ? -2.565 4.915 -1.904 1.00 95.62 91 SER A O 1
ATOM 749 N N . PHE A 1 92 ? -1.370 5.860 -0.262 1.00 96.62 92 PHE A N 1
ATOM 750 C CA . PHE A 1 92 ? -1.117 4.568 0.389 1.00 96.62 92 PHE A CA 1
ATOM 751 C C . PHE A 1 92 ? -2.392 3.979 1.000 1.00 96.62 92 PHE A C 1
ATOM 753 O O . PHE A 1 92 ? -2.665 2.801 0.806 1.00 96.62 92 PHE A O 1
ATOM 760 N N . LEU A 1 93 ? -3.223 4.801 1.652 1.00 96.88 93 LEU A N 1
ATOM 761 C CA . LEU A 1 93 ? -4.523 4.362 2.173 1.00 96.88 93 LEU A CA 1
ATOM 762 C C . LEU A 1 93 ? -5.451 3.867 1.055 1.00 96.88 93 LEU A C 1
ATOM 764 O O . LEU A 1 93 ? -6.110 2.845 1.227 1.00 96.88 93 LEU A O 1
ATOM 768 N N . ALA A 1 94 ? -5.465 4.531 -0.104 1.00 97.12 94 ALA A N 1
ATOM 769 C CA . ALA A 1 94 ? -6.222 4.071 -1.268 1.00 97.12 94 ALA A CA 1
ATOM 770 C C . ALA A 1 94 ? -5.765 2.676 -1.732 1.00 97.12 94 ALA A C 1
ATOM 772 O O . ALA A 1 94 ? -6.602 1.807 -1.973 1.00 97.12 94 ALA A O 1
ATOM 773 N N . VAL A 1 95 ? -4.450 2.432 -1.784 1.00 97.81 95 VAL A N 1
ATOM 774 C CA . VAL A 1 95 ? -3.891 1.112 -2.121 1.00 97.81 95 VAL A CA 1
ATOM 775 C C . VAL A 1 95 ? -4.285 0.056 -1.084 1.00 97.81 95 VAL A C 1
ATOM 777 O O . VAL A 1 95 ? -4.700 -1.037 -1.463 1.00 97.81 95 VAL A O 1
ATOM 780 N N . LEU A 1 96 ? -4.194 0.364 0.214 1.00 97.56 96 LEU A N 1
ATOM 781 C CA . LEU A 1 96 ? -4.543 -0.583 1.281 1.00 97.56 96 LEU A CA 1
ATOM 782 C C . LEU A 1 96 ? -6.035 -0.936 1.270 1.00 97.56 96 LEU A C 1
ATOM 784 O O . LEU A 1 96 ? -6.375 -2.112 1.347 1.00 97.56 96 LEU A O 1
ATOM 788 N N . ARG A 1 97 ? -6.925 0.049 1.106 1.00 97.25 97 ARG A N 1
ATOM 789 C CA . ARG A 1 97 ? -8.374 -0.187 0.980 1.00 97.25 97 ARG A CA 1
ATOM 790 C C . ARG A 1 97 ? -8.710 -0.981 -0.280 1.00 97.25 97 ARG A C 1
ATOM 792 O O . ARG A 1 97 ? -9.572 -1.857 -0.256 1.00 97.25 97 ARG A O 1
ATOM 799 N N . ARG A 1 98 ? -8.007 -0.720 -1.388 1.00 97.50 98 ARG A N 1
ATOM 800 C CA . ARG A 1 98 ? -8.171 -1.518 -2.605 1.00 97.50 98 ARG A CA 1
ATOM 801 C C . ARG A 1 98 ? -7.722 -2.962 -2.391 1.00 97.50 98 ARG A C 1
ATOM 803 O O . ARG A 1 98 ? -8.408 -3.874 -2.835 1.00 97.50 98 ARG A O 1
ATOM 810 N N . LEU A 1 99 ? -6.619 -3.181 -1.674 1.00 97.00 99 LEU A N 1
ATOM 811 C CA . LEU A 1 99 ? -6.160 -4.520 -1.304 1.00 97.00 99 LEU A CA 1
ATOM 812 C C . LEU A 1 99 ? -7.177 -5.225 -0.399 1.00 97.00 99 LEU A C 1
ATOM 814 O O . LEU A 1 99 ? -7.484 -6.393 -0.619 1.00 97.00 99 LEU A O 1
ATOM 818 N N . GLU A 1 100 ? -7.724 -4.508 0.581 1.00 97.06 100 GLU A N 1
ATOM 819 C CA . GLU A 1 100 ? -8.748 -5.008 1.494 1.00 97.06 100 GLU A CA 1
ATOM 820 C C . GLU A 1 100 ? -10.001 -5.493 0.761 1.00 97.06 100 GLU A C 1
ATOM 822 O O . GLU A 1 100 ? -10.555 -6.524 1.129 1.00 97.06 100 GLU A O 1
ATOM 827 N N . HIS A 1 101 ? -10.420 -4.804 -0.302 1.00 95.94 101 HIS A N 1
ATOM 828 C CA . HIS A 1 101 ? -11.552 -5.2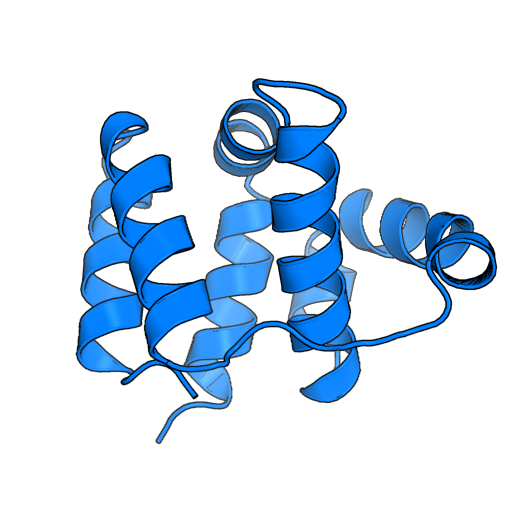26 -1.130 1.00 95.94 101 HIS A CA 1
ATOM 829 C C . HIS A 1 101 ? -11.361 -6.622 -1.755 1.00 95.94 101 HIS A C 1
ATOM 831 O O . HIS A 1 101 ? -12.340 -7.319 -2.004 1.00 95.94 101 HIS A O 1
ATOM 837 N N . PHE A 1 102 ? -10.115 -7.050 -1.986 1.00 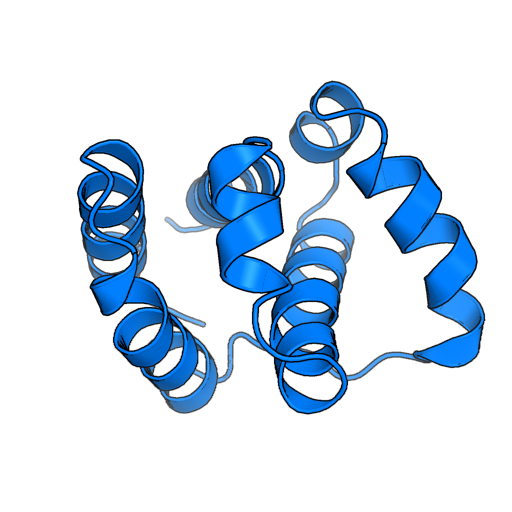95.38 102 PHE A N 1
ATOM 838 C CA . PHE A 1 102 ? -9.794 -8.378 -2.524 1.00 95.38 102 PHE A CA 1
ATOM 839 C C . PHE A 1 102 ? -9.578 -9.449 -1.451 1.00 95.38 102 PHE A C 1
ATOM 841 O O . PHE A 1 102 ? -9.332 -10.610 -1.788 1.00 95.38 102 PHE A O 1
ATOM 848 N N . LEU A 1 103 ? -9.620 -9.069 -0.175 1.00 91.69 103 LEU A N 1
ATOM 849 C CA . LEU A 1 103 ? -9.524 -9.987 0.948 1.00 91.69 103 LEU A CA 1
ATOM 850 C C . LEU A 1 103 ? -10.940 -10.347 1.401 1.00 91.69 103 LEU A C 1
ATOM 852 O O . LEU A 1 103 ? -11.715 -9.471 1.782 1.00 91.69 103 LEU A O 1
ATOM 856 N N . SER A 1 104 ? -11.269 -11.639 1.343 1.00 76.06 104 SER A N 1
ATOM 857 C CA . SER A 1 104 ? -12.494 -12.213 1.915 1.00 76.06 104 SER A CA 1
ATOM 858 C C . SER A 1 104 ? -12.498 -12.057 3.434 1.00 76.06 104 SER A C 1
ATOM 860 O O . SER A 1 104 ? -11.527 -12.564 4.043 1.00 76.06 104 SER A O 1
#

pLDDT: mean 94.84, std 3.28, range [76.06, 98.25]

InterPro domains:
  IPR045425 Protein of unknown function DUF6508 [PF20118] (22-102)

Nearest PDB structures (foldseek):
  3mk8-assembly1_A  TM=3.222E-01  e=5.060E+00  Homo sapiens

Organism: NCBI:txid1262666

Mean predicted aligned error: 2.51 Å

Secondary structure (DSSP, 8-state):
---HHHHHHHHHHHHTT-GGGHHHHHHHHHHTT------HHHHHHHHHHHHH-HHHHHH--HHHHHHHHHHHHHHHHHSTTHHHHHHHTTHHHHHHHHHHHT--